Protein AF-A0AAW7SVN4-F1 (afdb_monomer_lite)

pLDDT: mean 86.22, std 13.11, range [48.97, 98.25]

Sequence (176 aa):
AFPKMVLIGDIVGDDADAVAHATSEVIRMANGKSGEGFVAVSAEARKRFWLDRSRTAAIAKHTNAFKIN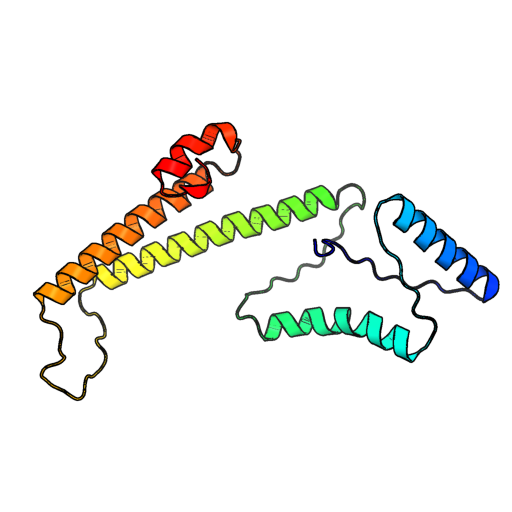EDVVIPLNRMGEYTDGIERINIELSLKNKLQLVDALEAFFRGGNLPLGKTDDANEIPSAELLEDRVQQALELLKRVRARWEFVRDRLDQPLREAQHYLVQLGYEALA

Radius of gyration: 26.2 Å; chains: 1; bounding box: 52×35×78 Å

Foldseek 3Di:
DDDPDDDDDDFDDPDPVVSVVVLVVVQVVQVVVVHHDDDQPDPVSNCVVCVVVVCVVVVVVVDPDDDDDDDDDDDPVCVVVVVVVVVVVVLLVVLVVLLVVLVVLLCQLVVLPDPDDDDPDPVPPDDPVVSVVVSVVVNVVSVLVNVLSVCCNVCVVPPCVVCLVVNVVSPPVVSD

Structure (mmCIF, N/CA/C/O backbone):
data_AF-A0AAW7SVN4-F1
#
_entry.id   AF-A0AAW7SVN4-F1
#
loop_
_atom_site.group_PDB
_atom_site.id
_atom_site.type_symbol
_atom_site.label_atom_id
_atom_site.label_alt_id
_atom_site.label_comp_id
_atom_site.label_asym_id
_atom_site.label_entity_id
_atom_site.label_seq_id
_atom_site.pdbx_PDB_ins_code
_atom_site.Cartn_x
_atom_site.Cartn_y
_atom_site.Cartn_z
_atom_site.occupancy
_atom_site.B_iso_or_equiv
_atom_site.auth_seq_id
_atom_site.auth_comp_id
_atom_site.auth_asym_id
_atom_site.auth_atom_id
_atom_site.pdbx_PDB_model_num
ATOM 1 N N . ALA A 1 1 ? 8.790 15.374 -6.544 1.00 56.78 1 ALA A N 1
ATOM 2 C CA . ALA A 1 1 ? 8.107 14.064 -6.507 1.00 56.78 1 ALA A CA 1
ATOM 3 C C . ALA A 1 1 ? 9.159 12.987 -6.725 1.00 56.78 1 ALA A C 1
ATOM 5 O O . ALA A 1 1 ? 10.025 13.201 -7.561 1.00 56.78 1 ALA A O 1
ATOM 6 N N . PHE A 1 2 ? 9.140 11.891 -5.966 1.00 57.31 2 PHE A N 1
ATOM 7 C CA . PHE A 1 2 ? 10.059 10.771 -6.201 1.00 57.31 2 PHE A CA 1
ATOM 8 C C . PHE A 1 2 ? 9.567 9.922 -7.389 1.00 57.31 2 PHE A C 1
ATOM 10 O O . PHE A 1 2 ? 8.348 9.815 -7.572 1.00 57.31 2 PHE A O 1
ATOM 17 N N . PRO A 1 3 ? 10.466 9.344 -8.208 1.00 67.50 3 PRO A N 1
ATOM 18 C CA . PRO A 1 3 ? 10.074 8.488 -9.325 1.00 67.50 3 PRO A CA 1
ATOM 19 C C . PRO A 1 3 ? 9.300 7.264 -8.817 1.00 67.50 3 PRO A C 1
ATOM 21 O O . PRO A 1 3 ? 9.725 6.595 -7.878 1.00 67.50 3 PRO A O 1
ATOM 24 N N . LYS A 1 4 ? 8.148 6.977 -9.438 1.00 74.50 4 LYS A N 1
ATOM 25 C CA . LYS A 1 4 ? 7.272 5.847 -9.065 1.00 74.50 4 LYS A CA 1
ATOM 26 C C . LYS A 1 4 ? 7.704 4.509 -9.677 1.00 74.50 4 LYS A C 1
ATOM 28 O O . LYS A 1 4 ? 7.196 3.468 -9.281 1.00 74.50 4 LYS A O 1
ATOM 33 N N . MET A 1 5 ? 8.599 4.539 -10.661 1.00 81.06 5 MET A N 1
ATOM 34 C CA . MET A 1 5 ? 9.056 3.371 -11.409 1.00 81.06 5 MET A CA 1
ATOM 35 C C . MET A 1 5 ? 10.519 3.564 -11.803 1.00 81.06 5 MET A C 1
ATOM 37 O O . MET A 1 5 ? 10.925 4.668 -12.160 1.00 81.06 5 MET A O 1
ATOM 41 N N . VAL A 1 6 ? 11.286 2.477 -11.762 1.00 85.75 6 VAL A N 1
ATOM 42 C CA . VAL A 1 6 ? 12.664 2.409 -12.254 1.00 85.75 6 VAL A CA 1
ATOM 43 C C . VAL A 1 6 ? 12.751 1.232 -13.218 1.00 85.75 6 VAL A C 1
ATOM 45 O O . VAL A 1 6 ? 12.322 0.128 -12.888 1.00 85.75 6 VAL A O 1
ATOM 48 N N . LEU A 1 7 ? 13.306 1.468 -14.405 1.00 87.25 7 LEU A N 1
ATOM 49 C CA . LEU A 1 7 ? 13.614 0.425 -15.377 1.00 87.25 7 LEU A CA 1
ATOM 50 C C . LEU A 1 7 ? 15.126 0.222 -15.398 1.00 87.25 7 LEU A C 1
ATOM 52 O O . LEU A 1 7 ? 15.881 1.165 -15.621 1.00 87.25 7 LEU A O 1
ATOM 56 N N . ILE A 1 8 ? 15.556 -1.013 -15.156 1.00 88.75 8 ILE A N 1
ATOM 57 C CA . ILE A 1 8 ? 16.960 -1.418 -15.235 1.00 88.75 8 ILE A CA 1
ATOM 58 C C . ILE A 1 8 ? 17.060 -2.427 -16.372 1.00 88.75 8 ILE A C 1
ATOM 60 O O . ILE A 1 8 ? 16.354 -3.436 -16.364 1.00 88.75 8 ILE A O 1
ATOM 64 N N . GLY A 1 9 ? 17.927 -2.147 -17.338 1.00 89.56 9 GLY A N 1
ATOM 65 C CA . GLY A 1 9 ? 18.170 -3.002 -18.492 1.00 89.56 9 GLY A CA 1
ATOM 66 C C . GLY A 1 9 ? 19.652 -3.054 -18.831 1.00 89.56 9 GLY A C 1
ATOM 67 O O . GLY A 1 9 ? 20.417 -2.177 -18.428 1.00 89.56 9 GLY A O 1
ATOM 68 N N . ASP A 1 10 ? 20.033 -4.094 -19.562 1.00 90.69 10 ASP A N 1
ATOM 69 C CA . ASP A 1 10 ? 21.367 -4.251 -20.132 1.00 90.69 10 ASP A CA 1
ATOM 70 C C . ASP A 1 10 ? 21.249 -4.286 -21.660 1.00 90.69 10 ASP A C 1
ATOM 72 O O . ASP A 1 10 ? 20.315 -4.891 -22.192 1.00 90.69 10 ASP A O 1
ATOM 76 N N . ILE A 1 11 ? 22.162 -3.609 -22.355 1.00 91.62 11 ILE A N 1
ATOM 77 C CA . ILE A 1 11 ? 22.214 -3.552 -23.820 1.00 91.62 11 ILE A CA 1
ATOM 78 C C . ILE A 1 11 ? 23.579 -4.091 -24.227 1.00 91.62 11 ILE A C 1
ATOM 80 O O . ILE A 1 11 ? 24.610 -3.512 -23.891 1.00 91.62 11 ILE A O 1
ATOM 84 N N . VAL A 1 12 ? 23.571 -5.209 -24.948 1.00 92.12 12 VAL A N 1
ATOM 85 C CA . VAL A 1 12 ? 24.773 -5.966 -25.305 1.00 92.12 12 VAL A CA 1
ATOM 86 C C . VAL A 1 12 ? 24.835 -6.122 -26.819 1.00 92.12 12 VAL A C 1
ATOM 88 O O . VAL A 1 12 ? 23.814 -6.357 -27.464 1.00 92.12 12 VAL A O 1
ATOM 91 N N . GLY A 1 13 ? 26.032 -5.994 -27.382 1.00 93.62 13 GLY A N 1
ATOM 92 C CA . GLY A 1 13 ? 26.298 -6.178 -28.803 1.00 93.62 13 GLY A CA 1
ATOM 93 C C . GLY A 1 13 ? 27.796 -6.244 -29.081 1.00 93.62 13 GLY A C 1
ATOM 94 O O . GLY A 1 13 ? 28.606 -5.900 -28.220 1.00 93.62 13 GLY A O 1
ATOM 95 N N . ASP A 1 14 ? 28.144 -6.685 -30.288 1.00 96.19 14 ASP A N 1
ATOM 96 C CA . ASP A 1 14 ? 29.536 -6.901 -30.706 1.00 96.19 14 ASP A CA 1
ATOM 97 C C . ASP A 1 14 ? 30.219 -5.619 -31.225 1.00 96.19 14 ASP A C 1
ATOM 99 O O . ASP A 1 14 ? 31.437 -5.582 -31.386 1.00 96.19 14 ASP A O 1
ATOM 103 N N . ASP A 1 15 ? 29.439 -4.559 -31.465 1.00 96.12 15 ASP A N 1
ATOM 104 C CA . ASP A 1 15 ? 29.903 -3.233 -31.876 1.00 96.12 15 ASP A CA 1
ATOM 105 C C . ASP A 1 15 ? 29.584 -2.200 -30.785 1.00 96.12 15 ASP A C 1
ATOM 107 O O . ASP A 1 15 ? 28.422 -1.939 -30.454 1.00 96.12 15 ASP A O 1
ATOM 111 N N . ALA A 1 16 ? 30.638 -1.605 -30.227 1.00 91.19 16 ALA A N 1
ATOM 112 C CA . ALA A 1 16 ? 30.538 -0.628 -29.153 1.00 91.19 16 ALA A CA 1
ATOM 113 C C . ALA A 1 16 ? 29.797 0.651 -29.578 1.00 91.19 16 ALA A C 1
ATOM 115 O O . ALA A 1 16 ? 29.031 1.198 -28.779 1.00 91.19 16 ALA A O 1
ATOM 116 N N . ASP A 1 17 ? 29.976 1.102 -30.822 1.00 94.38 17 ASP A N 1
ATOM 117 C CA . ASP A 1 17 ? 29.338 2.320 -31.324 1.00 94.38 17 ASP A CA 1
ATOM 118 C C . ASP A 1 17 ? 27.836 2.086 -31.533 1.00 94.38 17 ASP A C 1
ATOM 120 O O . ASP A 1 17 ? 27.007 2.910 -31.129 1.00 94.38 17 ASP A O 1
ATOM 124 N N . ALA A 1 18 ? 27.461 0.915 -32.059 1.00 95.81 18 ALA A N 1
ATOM 125 C CA . ALA A 1 18 ? 26.064 0.509 -32.187 1.00 95.81 18 ALA A CA 1
ATOM 126 C C . ALA A 1 18 ? 25.360 0.391 -30.820 1.00 95.81 18 ALA A C 1
ATOM 128 O O . ALA A 1 18 ? 24.230 0.865 -30.663 1.00 95.81 18 ALA A O 1
ATOM 129 N N . VAL A 1 19 ? 26.024 -0.183 -29.808 1.00 94.00 19 VAL A N 1
ATOM 130 C CA . VAL A 1 19 ? 25.489 -0.279 -28.435 1.00 94.00 19 VAL A CA 1
ATOM 131 C C . VAL A 1 19 ? 25.297 1.107 -27.815 1.00 94.00 19 VAL A C 1
ATOM 133 O O . VAL A 1 19 ? 24.251 1.381 -27.215 1.00 94.00 19 VAL A O 1
ATOM 136 N N . ALA A 1 20 ? 26.271 2.006 -27.977 1.00 91.75 20 ALA A N 1
ATOM 137 C CA . ALA A 1 20 ? 26.178 3.375 -27.475 1.00 91.75 20 ALA A CA 1
ATOM 138 C C . ALA A 1 20 ? 25.028 4.149 -28.144 1.00 91.75 20 ALA A C 1
ATOM 140 O O . ALA A 1 20 ? 24.269 4.855 -27.466 1.00 91.75 20 ALA A O 1
ATOM 141 N N . HIS A 1 21 ? 24.852 3.969 -29.455 1.00 94.94 21 HIS A N 1
ATOM 142 C CA . HIS A 1 21 ? 23.755 4.569 -30.206 1.00 94.94 21 HIS A CA 1
ATOM 143 C C . HIS A 1 21 ? 22.389 4.056 -29.729 1.00 94.94 21 HIS A C 1
ATOM 145 O O . HIS A 1 21 ? 21.520 4.854 -29.377 1.00 94.94 21 HIS A O 1
ATOM 151 N N . ALA A 1 22 ? 22.220 2.735 -29.619 1.00 95.12 22 ALA A N 1
ATOM 152 C CA . ALA A 1 22 ? 20.985 2.125 -29.127 1.00 95.12 22 ALA A CA 1
ATOM 153 C C . ALA A 1 22 ? 20.635 2.593 -27.705 1.00 95.12 22 ALA A C 1
ATOM 155 O O . ALA A 1 22 ? 19.487 2.936 -27.421 1.00 95.12 22 ALA A O 1
ATOM 156 N N . THR A 1 23 ? 21.632 2.678 -26.820 1.00 93.75 23 THR A N 1
ATOM 157 C CA . THR A 1 23 ? 21.448 3.172 -25.447 1.00 93.75 23 THR A CA 1
ATOM 158 C C . THR A 1 23 ? 20.962 4.623 -25.430 1.00 93.75 23 THR A C 1
ATOM 160 O O . THR A 1 23 ? 20.047 4.971 -24.681 1.00 93.75 23 THR A O 1
ATOM 163 N N . SER A 1 24 ? 21.541 5.467 -26.286 1.00 93.31 24 SER A N 1
ATOM 164 C CA . SER A 1 24 ? 21.156 6.876 -26.410 1.00 93.31 24 SER A CA 1
ATOM 165 C C . SER A 1 24 ? 19.721 7.028 -26.920 1.00 93.31 24 SER A C 1
ATOM 167 O O . SER A 1 24 ? 18.962 7.842 -26.392 1.00 93.31 24 SER A O 1
ATOM 169 N N . GLU A 1 25 ? 19.313 6.198 -27.883 1.00 95.06 25 GLU A N 1
ATOM 170 C CA . GLU A 1 25 ? 17.943 6.182 -28.400 1.00 95.06 25 GLU A CA 1
ATOM 171 C C . GLU A 1 25 ? 16.920 5.765 -27.339 1.00 95.06 25 GLU A C 1
ATOM 173 O O . GLU A 1 25 ? 15.871 6.401 -27.216 1.00 95.06 25 GLU A O 1
ATOM 178 N N . VAL A 1 26 ? 17.228 4.763 -26.510 1.00 93.56 26 VAL A N 1
ATOM 179 C CA . VAL A 1 26 ? 16.357 4.367 -25.390 1.00 93.56 26 VAL A CA 1
ATOM 180 C C . VAL A 1 26 ? 16.160 5.525 -24.410 1.00 93.56 26 VAL A C 1
ATOM 182 O O . VAL A 1 26 ? 15.028 5.813 -24.014 1.00 93.56 26 VAL A O 1
ATOM 185 N N . ILE A 1 27 ? 17.233 6.239 -24.054 1.00 92.75 27 ILE A N 1
ATOM 186 C CA . ILE A 1 27 ? 17.145 7.414 -23.174 1.00 92.75 27 ILE A CA 1
ATOM 187 C C . ILE A 1 27 ? 16.321 8.522 -23.827 1.00 92.75 27 ILE A C 1
ATOM 189 O O . ILE A 1 27 ? 15.460 9.114 -23.177 1.00 92.75 27 ILE A O 1
ATOM 193 N N . ARG A 1 28 ? 16.518 8.776 -25.124 1.00 94.62 28 ARG A N 1
ATOM 194 C CA . ARG A 1 28 ? 15.725 9.755 -25.876 1.00 94.62 28 ARG A CA 1
ATOM 195 C C . ARG A 1 28 ? 14.231 9.417 -25.836 1.00 94.62 28 ARG A C 1
ATOM 197 O O . ARG A 1 28 ? 13.411 10.309 -25.612 1.00 94.62 28 ARG A O 1
ATOM 204 N N . MET A 1 29 ? 13.870 8.143 -26.006 1.00 93.50 29 MET A N 1
ATOM 205 C CA . MET A 1 29 ? 12.483 7.674 -25.894 1.00 93.50 29 MET A CA 1
ATOM 206 C C . MET A 1 29 ? 11.921 7.850 -24.477 1.00 93.50 29 MET A C 1
ATOM 208 O O . MET A 1 29 ? 10.768 8.259 -24.332 1.00 93.50 29 MET A O 1
ATOM 212 N N . ALA A 1 30 ? 12.719 7.573 -23.441 1.00 91.31 30 ALA A N 1
ATOM 213 C CA . ALA A 1 30 ? 12.320 7.753 -22.045 1.00 91.31 30 ALA A CA 1
ATOM 214 C C . ALA A 1 30 ? 12.086 9.233 -21.699 1.00 91.31 30 ALA A C 1
ATOM 216 O O . ALA A 1 30 ? 11.045 9.579 -21.136 1.00 91.31 30 ALA A O 1
ATOM 217 N N . ASN A 1 31 ? 12.994 10.117 -22.120 1.00 90.06 31 ASN A N 1
ATOM 218 C CA . ASN A 1 31 ? 12.882 11.564 -21.923 1.00 90.06 31 ASN A CA 1
ATOM 219 C C . ASN A 1 31 ? 11.621 12.133 -22.594 1.00 90.06 31 ASN A C 1
ATOM 221 O O . ASN A 1 31 ? 10.949 12.999 -22.034 1.00 90.06 31 ASN A O 1
ATOM 225 N N . GLY A 1 32 ? 11.235 11.591 -23.756 1.00 91.38 32 GLY A N 1
ATOM 226 C CA . GLY A 1 32 ? 9.982 11.939 -24.435 1.00 91.38 32 GLY A CA 1
ATOM 227 C C . GLY A 1 32 ? 8.706 11.583 -23.657 1.00 91.38 32 GLY A C 1
ATOM 228 O O . GLY A 1 32 ? 7.628 12.049 -24.016 1.00 91.38 32 GLY A O 1
ATOM 229 N N . LYS A 1 33 ? 8.810 10.781 -22.591 1.00 88.31 33 LYS A N 1
ATOM 230 C CA . LYS A 1 33 ? 7.703 10.371 -21.711 1.00 88.31 33 LYS A CA 1
ATOM 231 C C . LYS A 1 33 ? 7.879 10.863 -20.269 1.00 88.31 33 LYS A C 1
ATOM 233 O O . LYS A 1 33 ? 7.397 10.216 -19.342 1.00 88.31 33 LYS A O 1
ATOM 238 N N . SER A 1 34 ? 8.582 11.984 -20.076 1.00 86.00 34 SER A N 1
ATOM 239 C CA . SER A 1 34 ? 8.884 12.557 -18.751 1.00 86.00 34 SER A CA 1
ATOM 240 C C . SER A 1 34 ? 9.704 11.634 -17.836 1.00 86.00 34 SER A C 1
ATOM 242 O O . SER A 1 34 ? 9.659 11.776 -16.616 1.00 86.00 34 SER A O 1
ATOM 244 N N . GLY A 1 35 ? 10.432 10.676 -18.414 1.00 86.44 35 GLY A N 1
ATOM 245 C CA . GLY A 1 35 ? 11.424 9.876 -17.706 1.00 86.44 35 GLY A CA 1
ATOM 246 C C . GLY A 1 35 ? 12.795 10.548 -17.700 1.00 86.44 35 GLY A C 1
ATOM 247 O O . GLY A 1 35 ? 13.060 11.446 -18.493 1.00 86.44 35 GLY A O 1
ATOM 248 N N . GLU A 1 36 ? 13.673 10.069 -16.825 1.00 89.12 36 GLU A N 1
ATOM 249 C CA . GLU A 1 36 ? 15.101 10.395 -16.824 1.00 89.12 36 GLU A CA 1
ATOM 250 C C . GLU A 1 36 ? 15.895 9.108 -17.077 1.00 89.12 36 GLU A C 1
ATOM 252 O O . GLU A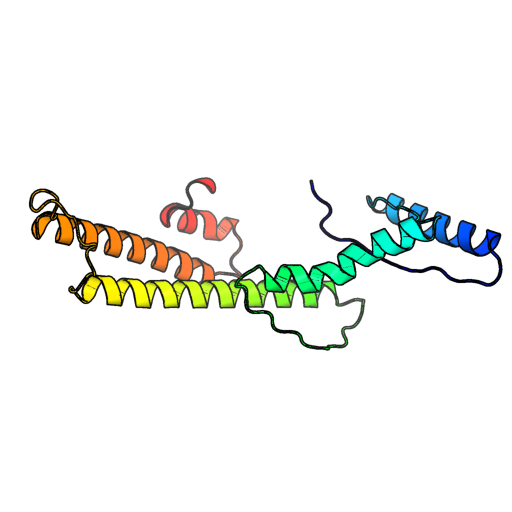 1 36 ? 15.524 8.037 -16.586 1.00 89.12 36 GLU A O 1
ATOM 257 N N . GLY A 1 37 ? 16.972 9.196 -17.859 1.00 89.12 37 GLY A N 1
ATOM 258 C CA . GLY A 1 37 ? 17.806 8.052 -18.227 1.00 89.12 37 GLY A CA 1
ATOM 259 C C . GLY A 1 37 ? 19.270 8.243 -17.838 1.00 89.12 37 GLY A C 1
ATOM 260 O O . GLY A 1 37 ? 19.832 9.321 -18.021 1.00 89.12 37 GLY A O 1
ATOM 261 N N . PHE A 1 38 ? 19.902 7.176 -17.344 1.00 89.94 38 PHE A N 1
ATOM 262 C CA . PHE A 1 38 ? 21.305 7.167 -16.924 1.00 89.94 38 PHE A CA 1
ATOM 263 C C . PHE A 1 38 ? 22.038 5.970 -17.531 1.00 89.94 38 PHE A C 1
ATOM 265 O O . PHE A 1 38 ? 21.499 4.864 -17.561 1.00 89.94 38 PHE A O 1
ATOM 272 N N . VAL A 1 39 ? 23.285 6.172 -17.969 1.00 90.81 39 VAL A N 1
ATOM 273 C CA . VAL A 1 39 ? 24.132 5.106 -18.529 1.00 90.81 39 VAL A CA 1
ATOM 274 C C . VAL A 1 39 ? 25.263 4.762 -17.569 1.00 90.81 39 VAL A C 1
ATOM 276 O O . VAL A 1 39 ? 26.066 5.615 -17.189 1.00 90.81 39 VAL A O 1
ATOM 279 N N . ALA A 1 40 ? 25.381 3.481 -17.229 1.00 89.12 40 ALA A N 1
ATOM 280 C CA . ALA A 1 40 ? 26.495 2.953 -16.453 1.00 89.12 40 ALA A CA 1
ATOM 281 C C . ALA A 1 40 ? 27.684 2.578 -17.360 1.00 89.12 40 ALA A C 1
ATOM 283 O O . ALA A 1 40 ? 27.886 1.416 -17.718 1.00 89.12 40 ALA A O 1
ATOM 284 N N . VAL A 1 41 ? 28.502 3.568 -17.723 1.00 83.25 41 VAL A N 1
ATOM 285 C CA . VAL A 1 41 ? 29.626 3.381 -18.665 1.00 83.25 41 VAL A CA 1
ATOM 286 C C . VAL A 1 41 ? 30.7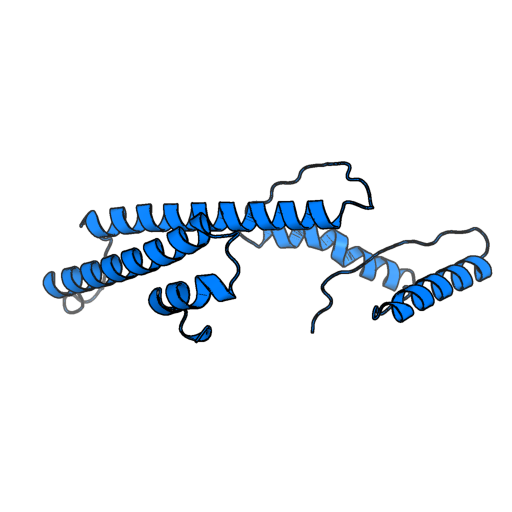89 2.553 -18.095 1.00 83.25 41 VAL A C 1
ATOM 288 O O . VAL A 1 41 ? 31.459 1.829 -18.831 1.00 83.25 41 VAL A O 1
ATOM 291 N N . SER A 1 42 ? 31.016 2.585 -16.777 1.00 87.31 42 SER A N 1
ATOM 292 C CA . SER A 1 42 ? 32.102 1.839 -16.125 1.00 87.31 42 SER A CA 1
ATOM 293 C C . SER A 1 42 ? 31.620 0.533 -15.491 1.00 87.31 42 SER A C 1
ATOM 295 O O . SER A 1 42 ? 30.470 0.416 -15.066 1.00 87.31 42 SER A O 1
ATOM 297 N N . ALA A 1 43 ? 32.519 -0.450 -15.367 1.00 87.25 43 ALA A N 1
ATOM 298 C CA . ALA A 1 43 ? 32.225 -1.715 -14.686 1.00 87.25 43 ALA A CA 1
ATOM 299 C C . ALA A 1 43 ? 31.748 -1.496 -13.237 1.00 87.25 43 ALA A C 1
ATOM 301 O O . ALA A 1 43 ? 30.809 -2.144 -12.778 1.00 87.25 43 ALA A O 1
ATOM 302 N N . GLU A 1 44 ? 32.344 -0.522 -12.548 1.00 88.50 44 GLU A N 1
ATOM 303 C CA . GLU A 1 44 ? 31.966 -0.151 -11.185 1.00 88.50 44 GLU A CA 1
ATOM 304 C C . GLU A 1 44 ? 30.573 0.498 -11.120 1.00 88.50 44 GLU A C 1
ATOM 306 O O . GLU A 1 44 ? 29.800 0.220 -10.204 1.00 88.50 44 GLU A O 1
ATOM 311 N N . ALA A 1 45 ? 30.218 1.343 -12.097 1.00 87.31 45 ALA A N 1
ATOM 312 C CA . ALA A 1 45 ? 28.876 1.918 -12.191 1.00 87.31 45 ALA A CA 1
ATOM 313 C C . ALA A 1 45 ? 27.824 0.838 -12.479 1.00 87.31 45 ALA A C 1
ATOM 315 O O . ALA A 1 45 ? 26.779 0.827 -11.831 1.00 87.31 45 ALA A O 1
ATOM 316 N N . ARG A 1 46 ? 28.126 -0.116 -13.375 1.00 87.75 46 ARG A N 1
ATOM 317 C CA . ARG A 1 46 ? 27.237 -1.255 -13.664 1.00 87.75 46 ARG A CA 1
ATOM 318 C C . ARG A 1 46 ? 26.971 -2.061 -12.400 1.00 87.75 46 ARG A C 1
ATOM 320 O O . ARG A 1 46 ? 25.818 -2.303 -12.055 1.00 87.75 46 ARG A O 1
ATOM 327 N N . LYS A 1 47 ? 28.026 -2.405 -11.654 1.00 85.94 47 LYS A N 1
ATOM 328 C CA . LYS A 1 47 ? 27.897 -3.123 -10.382 1.00 85.94 47 LYS A CA 1
ATOM 329 C C . LYS A 1 47 ? 27.029 -2.362 -9.381 1.00 85.94 47 LYS A C 1
ATOM 331 O O . LYS A 1 47 ? 26.198 -2.985 -8.728 1.00 85.94 47 LYS A O 1
ATOM 336 N N . ARG A 1 48 ? 27.189 -1.036 -9.280 1.00 84.94 48 ARG A N 1
ATOM 337 C CA . ARG A 1 48 ? 26.369 -0.183 -8.406 1.00 84.94 48 ARG A CA 1
ATOM 338 C C . ARG A 1 48 ? 24.895 -0.156 -8.809 1.00 84.94 48 ARG A C 1
ATOM 340 O O . ARG A 1 48 ? 24.054 -0.320 -7.937 1.00 84.94 48 ARG A O 1
ATOM 347 N N . PHE A 1 49 ? 24.580 -0.030 -10.098 1.00 85.31 49 PHE A N 1
ATOM 348 C CA . PHE A 1 49 ? 23.191 -0.000 -10.582 1.00 85.31 49 PHE A CA 1
ATOM 349 C C . PHE A 1 49 ? 22.457 -1.315 -10.278 1.00 85.31 49 PHE A C 1
ATOM 351 O O . PHE A 1 49 ? 21.300 -1.315 -9.867 1.00 85.31 49 PHE A O 1
ATOM 358 N N . TRP A 1 50 ? 23.149 -2.450 -10.404 1.00 83.94 50 TRP A N 1
ATOM 359 C CA . TRP A 1 50 ? 22.587 -3.764 -10.077 1.00 83.94 50 TRP A CA 1
ATOM 360 C C . TRP A 1 50 ? 22.533 -4.068 -8.572 1.00 83.94 50 TRP A C 1
ATOM 362 O O . TRP A 1 50 ? 21.819 -4.981 -8.146 1.00 83.94 50 TRP A O 1
ATOM 372 N N . LEU A 1 51 ? 23.262 -3.307 -7.754 1.00 81.19 51 LEU A N 1
ATOM 373 C CA . LEU A 1 51 ? 23.353 -3.504 -6.308 1.00 81.19 51 LEU A CA 1
ATOM 374 C C . LEU A 1 51 ? 22.023 -3.205 -5.600 1.00 81.19 51 LEU A C 1
ATOM 376 O O . LEU A 1 51 ? 21.674 -3.874 -4.629 1.00 81.19 51 LEU A O 1
ATOM 380 N N . ASP A 1 52 ? 21.240 -2.262 -6.119 1.00 69.38 52 ASP A N 1
ATOM 381 C CA . ASP A 1 52 ? 19.926 -1.936 -5.559 1.00 69.38 52 ASP A CA 1
ATOM 382 C C . ASP A 1 52 ? 18.908 -3.056 -5.812 1.00 69.38 52 ASP A C 1
ATOM 384 O O . ASP A 1 52 ? 18.143 -3.424 -4.914 1.00 69.38 52 ASP A O 1
ATOM 388 N N . ARG A 1 53 ? 18.964 -3.714 -6.980 1.00 69.88 53 ARG A N 1
ATOM 389 C CA . ARG A 1 53 ? 18.149 -4.910 -7.253 1.00 69.88 53 ARG A CA 1
ATOM 390 C C . ARG A 1 53 ? 18.487 -6.047 -6.289 1.00 69.88 53 ARG A C 1
ATOM 392 O O . ARG A 1 53 ? 17.578 -6.692 -5.769 1.00 69.88 53 ARG A O 1
ATOM 399 N N . SER A 1 54 ? 19.772 -6.284 -6.015 1.00 65.94 54 SER A N 1
ATOM 400 C CA . SER A 1 54 ? 20.184 -7.349 -5.089 1.00 65.94 54 SER A CA 1
ATOM 401 C C . SER A 1 54 ? 19.830 -7.029 -3.631 1.00 65.94 54 SER A C 1
ATOM 403 O O . SER A 1 54 ? 19.455 -7.927 -2.877 1.00 65.94 54 SER A O 1
ATOM 405 N N . ARG A 1 55 ? 19.851 -5.748 -3.237 1.00 65.25 55 ARG A N 1
ATOM 406 C CA . ARG A 1 55 ? 19.459 -5.290 -1.892 1.00 65.25 55 ARG A CA 1
ATOM 407 C C . ARG A 1 55 ? 17.956 -5.161 -1.674 1.00 65.25 55 ARG A C 1
ATOM 409 O O . ARG A 1 55 ? 17.531 -5.236 -0.525 1.00 65.25 55 ARG A O 1
ATOM 416 N N . THR A 1 56 ? 17.139 -5.047 -2.721 1.00 56.97 56 THR A N 1
ATOM 417 C CA . THR A 1 56 ? 15.668 -5.017 -2.583 1.00 56.97 56 THR A CA 1
ATOM 418 C C . THR A 1 56 ? 15.155 -6.281 -1.877 1.00 56.97 56 THR A C 1
ATOM 420 O O . THR A 1 56 ? 14.262 -6.216 -1.034 1.00 56.97 56 THR A O 1
ATOM 423 N N . ALA A 1 57 ? 15.786 -7.432 -2.129 1.00 54.34 57 ALA A N 1
ATOM 424 C CA . ALA A 1 57 ? 15.509 -8.673 -1.404 1.00 54.34 57 ALA A CA 1
ATOM 425 C C . ALA A 1 57 ? 15.936 -8.623 0.080 1.00 54.34 57 ALA A C 1
ATOM 427 O O . ALA A 1 57 ? 15.303 -9.256 0.921 1.00 54.34 57 ALA A O 1
ATOM 428 N N . ALA A 1 58 ? 16.977 -7.855 0.415 1.00 51.50 58 ALA A N 1
ATOM 429 C CA . ALA A 1 58 ? 17.508 -7.723 1.771 1.00 51.50 58 ALA A CA 1
ATOM 430 C C . ALA A 1 58 ? 16.734 -6.712 2.639 1.00 51.50 58 ALA A C 1
ATOM 432 O O . ALA A 1 58 ? 16.642 -6.906 3.849 1.00 51.50 58 ALA A O 1
ATOM 433 N N . ILE A 1 59 ? 16.125 -5.672 2.053 1.00 48.97 59 ILE A N 1
ATOM 434 C CA . ILE A 1 59 ? 15.279 -4.702 2.783 1.00 48.97 59 ILE A CA 1
ATOM 435 C C . ILE A 1 59 ? 14.040 -5.393 3.381 1.00 48.97 59 ILE A C 1
ATOM 437 O O . ILE A 1 59 ? 13.622 -5.082 4.498 1.00 48.97 59 ILE A O 1
ATOM 441 N N . ALA A 1 60 ? 13.518 -6.419 2.703 1.00 51.22 60 ALA A N 1
ATOM 442 C CA . ALA A 1 60 ? 12.453 -7.271 3.232 1.00 51.22 60 ALA A CA 1
ATOM 443 C C . ALA A 1 60 ? 12.867 -8.061 4.492 1.00 51.22 60 ALA A C 1
ATOM 445 O O . ALA A 1 60 ? 12.007 -8.470 5.257 1.00 51.22 60 ALA A O 1
ATOM 446 N N . LYS A 1 61 ? 14.170 -8.255 4.753 1.00 50.12 61 LYS A N 1
ATOM 447 C CA . LYS A 1 61 ? 14.660 -8.947 5.959 1.00 50.12 61 LYS A CA 1
ATOM 448 C C . LYS A 1 61 ? 14.621 -8.063 7.213 1.00 50.12 61 LYS A C 1
ATOM 450 O O . LYS A 1 61 ? 14.609 -8.581 8.323 1.00 50.12 61 LYS A O 1
ATOM 455 N N . HIS A 1 62 ? 14.629 -6.740 7.037 1.00 54.44 62 HIS A N 1
ATOM 456 C CA . HIS A 1 62 ? 14.650 -5.757 8.129 1.00 54.44 62 HIS A CA 1
ATOM 457 C C . HIS A 1 62 ? 13.306 -5.061 8.356 1.00 54.44 62 HIS A C 1
ATOM 459 O O . HIS A 1 62 ? 13.165 -4.271 9.285 1.00 54.44 62 HIS A O 1
ATOM 465 N N . THR A 1 63 ? 12.313 -5.367 7.529 1.00 52.03 63 THR A N 1
ATOM 466 C CA . THR A 1 63 ? 10.923 -5.018 7.787 1.00 52.03 63 THR A CA 1
ATOM 467 C C . THR A 1 63 ? 10.257 -6.284 8.313 1.00 52.03 63 THR A C 1
ATOM 469 O O . THR A 1 63 ? 10.366 -7.334 7.694 1.00 52.03 63 THR A O 1
ATOM 472 N N . ASN A 1 64 ? 9.558 -6.229 9.450 1.00 55.66 64 ASN A N 1
ATOM 473 C CA . ASN A 1 64 ? 8.726 -7.341 9.950 1.00 55.66 64 ASN A CA 1
ATOM 474 C C . ASN A 1 64 ? 7.518 -7.640 9.020 1.00 55.66 64 ASN A C 1
ATOM 476 O O . ASN A 1 64 ? 6.486 -8.140 9.459 1.00 55.66 64 ASN A O 1
ATOM 480 N N . ALA A 1 65 ? 7.608 -7.279 7.739 1.00 61.94 65 ALA A N 1
ATOM 481 C CA . ALA A 1 65 ? 6.575 -7.457 6.743 1.00 61.94 65 ALA A CA 1
ATOM 482 C C . ALA A 1 65 ? 6.677 -8.868 6.157 1.00 61.94 65 ALA A C 1
ATOM 484 O O . ALA A 1 65 ? 7.695 -9.261 5.588 1.00 61.94 65 ALA A O 1
ATOM 485 N N . PHE A 1 66 ? 5.598 -9.634 6.292 1.00 69.81 66 PHE A N 1
ATOM 486 C CA . PHE A 1 66 ? 5.454 -10.928 5.640 1.00 69.81 66 PHE A CA 1
ATOM 487 C C . PHE A 1 66 ? 5.447 -10.739 4.116 1.00 69.81 66 PHE A C 1
ATOM 489 O O . PHE A 1 66 ? 4.642 -9.970 3.590 1.00 69.81 66 PHE A O 1
ATOM 496 N N . LYS A 1 67 ? 6.352 -11.425 3.408 1.00 74.19 67 LYS A N 1
ATOM 497 C CA . LYS A 1 67 ? 6.487 -11.347 1.949 1.00 74.19 67 LYS A CA 1
ATOM 498 C C . LYS A 1 67 ? 6.107 -12.680 1.316 1.00 74.19 67 LYS A C 1
ATOM 500 O O . LYS A 1 67 ? 6.766 -13.687 1.564 1.00 74.19 67 LYS A O 1
ATOM 505 N N . ILE A 1 68 ? 5.099 -12.653 0.450 1.00 78.75 68 ILE A N 1
ATOM 506 C CA . ILE A 1 68 ? 4.757 -13.764 -0.442 1.00 78.75 68 ILE A CA 1
ATOM 507 C C . ILE A 1 68 ? 5.486 -13.521 -1.769 1.00 78.75 68 ILE A C 1
ATOM 509 O O . ILE A 1 68 ? 5.444 -12.411 -2.299 1.00 78.75 68 ILE A O 1
ATOM 513 N N . ASN A 1 69 ? 6.190 -14.529 -2.286 1.00 79.81 69 ASN A N 1
ATOM 514 C CA . ASN A 1 69 ? 6.811 -14.473 -3.609 1.00 79.81 69 ASN A CA 1
ATOM 515 C C . ASN A 1 69 ? 6.152 -15.543 -4.481 1.00 79.81 69 ASN A C 1
ATOM 517 O O . ASN A 1 69 ? 6.326 -16.725 -4.202 1.00 79.81 69 ASN A O 1
ATOM 521 N N . GLU A 1 70 ? 5.437 -15.119 -5.519 1.00 83.38 70 GLU A N 1
ATOM 522 C CA . GLU A 1 70 ? 4.856 -15.999 -6.536 1.00 83.38 70 GLU A CA 1
ATOM 523 C C . GLU A 1 70 ? 5.524 -15.710 -7.882 1.00 83.38 70 GLU A C 1
ATOM 525 O O . GLU A 1 70 ? 5.719 -14.544 -8.239 1.00 83.38 70 GLU A O 1
ATOM 530 N N . ASP A 1 71 ? 5.886 -16.762 -8.616 1.00 87.31 71 ASP A N 1
ATOM 531 C CA . ASP A 1 71 ? 6.449 -16.649 -9.962 1.00 87.31 71 ASP A CA 1
ATOM 532 C C . ASP A 1 71 ? 5.326 -16.811 -10.992 1.00 87.31 71 ASP A C 1
ATOM 534 O O . ASP A 1 71 ? 4.737 -17.885 -11.133 1.00 87.31 71 ASP A O 1
ATOM 538 N N . VAL A 1 72 ? 4.972 -15.715 -11.666 1.00 89.75 72 VAL A N 1
ATOM 539 C CA . VAL A 1 72 ? 3.816 -15.642 -12.568 1.00 89.75 72 VAL A CA 1
ATOM 540 C C . VAL A 1 72 ? 4.198 -15.011 -13.902 1.00 89.75 72 VAL A C 1
ATOM 542 O O . VAL A 1 72 ? 5.036 -14.113 -13.976 1.00 89.75 72 VAL A O 1
ATOM 545 N N . VAL A 1 73 ? 3.528 -15.441 -14.971 1.00 93.19 73 VAL A N 1
ATOM 546 C CA . VAL A 1 73 ? 3.689 -14.873 -16.316 1.00 93.19 73 VAL A CA 1
ATOM 547 C C . VAL A 1 73 ? 2.482 -13.997 -16.640 1.00 93.19 73 VAL A C 1
ATOM 549 O O . VAL A 1 73 ? 1.357 -14.489 -16.696 1.00 93.19 73 VAL A O 1
ATOM 552 N N . ILE A 1 74 ? 2.714 -12.702 -16.879 1.00 92.00 74 ILE A N 1
ATOM 553 C CA . ILE A 1 74 ? 1.665 -11.706 -17.142 1.00 92.00 74 ILE A CA 1
ATOM 554 C C . ILE A 1 74 ? 1.877 -11.072 -18.526 1.00 92.00 74 ILE A C 1
ATOM 556 O O . ILE A 1 74 ? 2.992 -10.645 -18.834 1.00 92.00 74 ILE A O 1
ATOM 560 N N . PRO A 1 75 ? 0.833 -10.958 -19.370 1.00 95.38 75 PRO A N 1
ATOM 561 C CA . PRO A 1 75 ? 0.922 -10.217 -20.626 1.00 95.38 75 PRO A CA 1
ATOM 562 C C . PRO A 1 75 ? 1.340 -8.756 -20.401 1.00 95.38 75 PRO A C 1
ATOM 564 O O . PRO A 1 75 ? 0.749 -8.064 -19.571 1.00 95.38 75 PRO A O 1
ATOM 567 N N . LEU A 1 76 ? 2.317 -8.255 -21.170 1.00 90.88 76 LEU A N 1
ATOM 568 C CA . LEU A 1 76 ? 2.874 -6.904 -20.983 1.00 90.88 76 LEU A CA 1
ATOM 569 C C . LEU A 1 76 ? 1.808 -5.800 -21.041 1.00 90.88 76 LEU A C 1
ATOM 571 O O . LEU A 1 76 ? 1.840 -4.859 -20.251 1.00 90.88 76 LEU A O 1
ATOM 575 N N . ASN A 1 77 ? 0.828 -5.941 -21.936 1.00 93.88 77 ASN A N 1
ATOM 576 C CA . ASN A 1 77 ? -0.280 -4.998 -22.085 1.00 93.88 77 ASN A CA 1
ATOM 577 C C . ASN A 1 77 ? -1.258 -4.997 -20.896 1.00 93.88 77 ASN A C 1
ATOM 579 O O . ASN A 1 77 ? -2.103 -4.112 -20.827 1.00 93.88 77 ASN A O 1
ATOM 583 N N . ARG A 1 78 ? -1.144 -5.959 -19.971 1.00 94.00 78 ARG A N 1
ATOM 584 C CA . ARG A 1 78 ? -1.981 -6.095 -18.768 1.00 94.00 78 ARG A CA 1
ATOM 585 C C . ARG A 1 78 ? -1.202 -5.914 -17.461 1.00 94.00 78 ARG A C 1
ATOM 587 O O . ARG A 1 78 ? -1.761 -6.128 -16.390 1.00 94.00 78 ARG A O 1
ATOM 594 N N . MET A 1 79 ? 0.069 -5.497 -17.510 1.00 90.00 79 MET A N 1
ATOM 595 C CA . MET A 1 79 ? 0.863 -5.273 -16.288 1.00 90.00 79 MET A CA 1
ATOM 596 C C . MET A 1 79 ? 0.243 -4.231 -15.348 1.00 90.00 79 MET A C 1
ATOM 598 O O . MET A 1 79 ? 0.364 -4.371 -14.132 1.00 90.00 79 MET A O 1
ATOM 602 N N . GLY A 1 80 ? -0.424 -3.207 -15.897 1.00 90.31 80 GLY A N 1
ATOM 603 C CA . GLY A 1 80 ? -1.144 -2.204 -15.106 1.00 90.31 80 GLY A CA 1
ATOM 604 C C . GLY A 1 80 ? -2.267 -2.834 -14.283 1.00 90.31 80 GLY A C 1
ATOM 605 O O . GLY A 1 80 ? -2.232 -2.764 -13.062 1.00 90.31 80 GLY A O 1
ATOM 606 N N . GLU A 1 81 ? -3.176 -3.558 -14.946 1.00 94.38 81 GLU A N 1
ATOM 607 C CA . GLU A 1 81 ? -4.276 -4.286 -14.291 1.00 94.38 81 GLU A CA 1
ATOM 608 C C . GLU A 1 81 ? -3.773 -5.255 -13.215 1.00 94.38 81 GLU A C 1
ATOM 610 O O . GLU A 1 81 ? -4.358 -5.353 -12.139 1.00 94.38 81 GLU A O 1
ATOM 615 N N . TYR A 1 82 ? -2.676 -5.966 -13.492 1.00 93.25 82 TYR A N 1
ATOM 616 C CA . TYR A 1 82 ? -2.063 -6.860 -12.515 1.00 93.25 82 TYR A CA 1
ATOM 617 C C . TYR A 1 82 ? -1.551 -6.095 -11.288 1.00 93.25 82 TYR A C 1
ATOM 619 O O . TYR A 1 82 ? -1.830 -6.490 -10.160 1.00 93.25 82 TYR A O 1
ATOM 627 N N . THR A 1 83 ? -0.839 -4.985 -11.499 1.00 91.31 83 THR A N 1
ATOM 628 C CA . THR A 1 83 ? -0.302 -4.151 -10.412 1.00 91.31 83 THR A CA 1
ATOM 629 C C . THR A 1 83 ? -1.427 -3.581 -9.550 1.00 91.31 83 THR A C 1
ATOM 631 O O . THR A 1 83 ? -1.365 -3.682 -8.326 1.00 91.31 83 THR A O 1
ATOM 634 N N . ASP A 1 84 ? -2.483 -3.064 -10.180 1.00 92.94 84 ASP A N 1
ATOM 635 C CA . ASP A 1 84 ? -3.663 -2.536 -9.491 1.00 92.94 84 ASP A CA 1
ATOM 636 C C . ASP A 1 84 ? -4.389 -3.635 -8.699 1.00 92.94 84 ASP A C 1
ATOM 638 O O . ASP A 1 84 ? -4.822 -3.413 -7.566 1.00 92.94 84 ASP A O 1
ATOM 642 N N . GLY A 1 85 ? -4.471 -4.850 -9.253 1.00 94.62 85 GLY A N 1
ATOM 643 C CA . GLY A 1 85 ? -5.029 -6.015 -8.568 1.00 94.62 85 GLY A CA 1
ATOM 644 C C . GLY A 1 85 ? -4.231 -6.419 -7.326 1.00 94.62 85 GLY A C 1
ATOM 645 O O . GLY A 1 85 ? -4.819 -6.672 -6.274 1.00 94.62 85 GLY A O 1
ATOM 646 N N . ILE A 1 86 ? -2.897 -6.433 -7.410 1.00 92.88 86 ILE A N 1
ATOM 647 C CA . ILE A 1 86 ? -2.031 -6.712 -6.255 1.00 92.88 86 ILE A CA 1
ATOM 648 C C . ILE A 1 86 ? -2.175 -5.625 -5.185 1.00 92.88 86 ILE A C 1
ATOM 650 O O . ILE A 1 86 ? -2.296 -5.944 -4.001 1.00 92.88 86 IL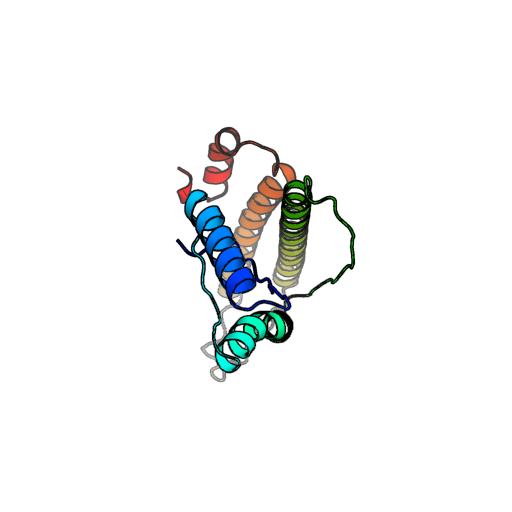E A O 1
ATOM 654 N N . GLU A 1 87 ? -2.213 -4.353 -5.581 1.00 92.62 87 GLU A N 1
ATOM 655 C CA . GLU A 1 87 ? -2.398 -3.249 -4.637 1.00 92.62 87 GLU A CA 1
ATOM 656 C C . GLU A 1 87 ? -3.755 -3.332 -3.931 1.00 92.62 87 GLU A C 1
ATOM 658 O O . GLU A 1 87 ? -3.838 -3.197 -2.708 1.00 92.62 87 GLU A O 1
ATOM 663 N N . ARG A 1 88 ? -4.819 -3.659 -4.671 1.00 94.94 88 ARG A N 1
ATOM 664 C CA . ARG A 1 88 ? -6.141 -3.908 -4.093 1.00 94.94 88 ARG A CA 1
ATOM 665 C C . ARG A 1 88 ? -6.107 -5.022 -3.050 1.00 94.94 88 ARG A C 1
ATOM 667 O O . ARG A 1 88 ? -6.591 -4.817 -1.938 1.00 94.94 88 ARG A O 1
ATOM 674 N N . ILE A 1 89 ? -5.510 -6.168 -3.379 1.00 94.31 89 ILE A N 1
ATOM 675 C CA . ILE A 1 89 ? -5.378 -7.293 -2.441 1.00 94.31 89 ILE A CA 1
ATOM 676 C C . ILE A 1 89 ? -4.650 -6.842 -1.167 1.00 94.31 89 ILE A C 1
ATOM 678 O O . ILE A 1 89 ? -5.091 -7.157 -0.060 1.00 94.31 89 ILE A O 1
ATOM 682 N N . ASN A 1 90 ? -3.577 -6.056 -1.295 1.00 92.69 90 ASN A N 1
ATOM 683 C CA . ASN A 1 90 ? -2.850 -5.525 -0.142 1.00 92.69 90 ASN A CA 1
ATOM 684 C C . ASN A 1 90 ? -3.727 -4.617 0.730 1.00 92.69 90 ASN A C 1
ATOM 686 O O . ASN A 1 90 ? -3.693 -4.734 1.957 1.00 92.69 90 ASN A O 1
ATOM 690 N N . ILE A 1 91 ? -4.529 -3.737 0.126 1.00 94.88 91 ILE A N 1
ATOM 691 C CA . ILE A 1 91 ? -5.449 -2.849 0.848 1.00 94.88 91 ILE A CA 1
ATOM 692 C C . ILE A 1 91 ? -6.512 -3.664 1.595 1.00 94.88 91 ILE A C 1
ATOM 694 O O . ILE A 1 91 ? -6.721 -3.447 2.792 1.00 94.88 91 ILE A O 1
ATOM 698 N N . GLU A 1 92 ? -7.143 -4.630 0.926 1.00 95.69 92 GLU A N 1
ATOM 699 C CA . GLU A 1 92 ? -8.183 -5.485 1.510 1.00 95.69 92 GLU A CA 1
ATOM 700 C C . GLU A 1 92 ? -7.644 -6.315 2.682 1.00 95.69 92 GLU A C 1
ATOM 702 O O . GLU A 1 92 ? -8.229 -6.321 3.772 1.00 95.69 92 GLU A O 1
ATOM 707 N N . LEU A 1 93 ? -6.486 -6.959 2.507 1.00 94.56 93 LEU A N 1
ATOM 708 C CA . LEU A 1 93 ? -5.829 -7.721 3.570 1.00 94.56 93 LEU A CA 1
ATOM 709 C C . LEU A 1 93 ? -5.352 -6.815 4.711 1.00 94.56 93 LEU A C 1
ATOM 711 O O . LEU A 1 93 ? -5.481 -7.181 5.879 1.00 94.56 93 LEU A O 1
ATOM 715 N N . SER A 1 94 ? -4.856 -5.613 4.406 1.00 94.75 94 SER A N 1
ATOM 716 C CA . SER A 1 94 ? -4.475 -4.629 5.422 1.00 94.75 94 SER A CA 1
ATOM 717 C C . SER A 1 94 ? -5.671 -4.220 6.281 1.00 94.75 94 SER A C 1
ATOM 719 O O . SER A 1 94 ? -5.559 -4.192 7.506 1.00 94.75 94 SER A O 1
ATOM 721 N N . LEU A 1 95 ? -6.823 -3.934 5.664 1.00 96.69 95 LEU A N 1
ATOM 722 C CA . LEU A 1 95 ? -8.061 -3.602 6.375 1.00 96.69 95 LEU A CA 1
ATOM 723 C C . LEU A 1 95 ? -8.552 -4.779 7.222 1.00 96.69 95 LEU A C 1
ATOM 725 O O . LEU A 1 95 ? -8.896 -4.587 8.388 1.00 96.69 95 LEU A O 1
ATOM 729 N N . LYS A 1 96 ? -8.513 -6.002 6.684 1.00 96.62 96 LYS A N 1
ATOM 730 C CA . LYS A 1 96 ? -8.865 -7.215 7.432 1.00 96.62 96 LYS A CA 1
ATOM 731 C C . LYS A 1 96 ? -7.982 -7.400 8.670 1.00 96.62 96 LYS A C 1
ATOM 733 O O . LYS A 1 96 ? -8.511 -7.580 9.763 1.00 96.62 96 LYS A O 1
ATOM 738 N N . ASN A 1 97 ? -6.661 -7.302 8.522 1.00 95.94 97 ASN A N 1
ATOM 739 C CA . ASN A 1 97 ? -5.714 -7.462 9.630 1.00 95.94 97 ASN A CA 1
ATOM 740 C C . ASN A 1 97 ? -5.896 -6.374 10.697 1.00 95.94 97 ASN A C 1
ATOM 742 O O . ASN A 1 97 ? -5.847 -6.650 11.893 1.00 95.94 97 ASN A O 1
ATOM 746 N N . LYS A 1 98 ? -6.140 -5.131 10.270 1.00 97.00 98 LYS A N 1
ATOM 747 C CA . LYS A 1 98 ? -6.438 -4.009 11.167 1.00 97.00 98 LYS A CA 1
ATOM 748 C C . LYS A 1 98 ? -7.701 -4.254 11.992 1.00 97.00 98 LYS A C 1
ATOM 750 O O . LYS A 1 98 ? -7.690 -4.006 13.191 1.00 97.00 98 LYS A O 1
ATOM 755 N N . LEU A 1 99 ? -8.764 -4.774 11.380 1.00 98.19 99 LEU A N 1
ATOM 756 C CA . LEU A 1 99 ? -10.001 -5.108 12.092 1.00 98.19 99 LEU A CA 1
ATOM 757 C C . LEU A 1 99 ? -9.810 -6.273 13.072 1.00 98.19 99 LEU A C 1
ATOM 759 O O . LEU A 1 99 ? -10.266 -6.176 14.205 1.00 98.19 99 LEU A O 1
ATOM 763 N N . GLN A 1 100 ? -9.050 -7.306 12.695 1.00 98.06 100 GLN A N 1
ATOM 764 C CA . GLN A 1 100 ? -8.676 -8.388 13.618 1.00 98.06 100 GLN A CA 1
ATOM 765 C C . GLN A 1 100 ? -7.876 -7.875 14.823 1.00 98.06 100 GLN A C 1
ATOM 767 O O . GLN A 1 100 ? -8.070 -8.339 15.945 1.00 98.06 100 GLN A O 1
ATOM 772 N N . LEU A 1 101 ? -6.987 -6.899 14.614 1.00 97.50 101 LEU A N 1
ATOM 773 C CA . LEU A 1 101 ? -6.277 -6.245 15.711 1.00 97.50 101 LEU A CA 1
ATOM 774 C C . LEU A 1 101 ? -7.243 -5.476 16.620 1.00 97.50 101 LEU A C 1
ATOM 776 O O . LEU A 1 101 ? -7.094 -5.533 17.836 1.00 97.50 101 LEU A O 1
ATOM 780 N N . VAL A 1 102 ? -8.240 -4.789 16.057 1.00 98.25 102 VAL A N 1
ATOM 781 C CA . VAL A 1 102 ? -9.275 -4.116 16.858 1.00 98.25 102 VAL A CA 1
ATOM 782 C C . VAL A 1 102 ? -10.066 -5.126 17.688 1.00 98.25 102 VAL A C 1
ATOM 784 O O . VAL A 1 102 ? -10.244 -4.886 18.877 1.00 98.25 102 VAL A O 1
ATOM 787 N N . ASP A 1 103 ? -10.455 -6.274 17.120 1.00 98.00 103 ASP A N 1
ATOM 788 C CA . ASP A 1 103 ? -11.113 -7.357 17.869 1.00 98.00 103 ASP A CA 1
ATOM 789 C C . ASP A 1 103 ? -10.251 -7.825 19.056 1.00 98.00 103 ASP A C 1
ATOM 791 O O . ASP A 1 103 ? -10.734 -7.930 20.186 1.00 98.00 103 ASP A O 1
ATOM 795 N N . ALA A 1 104 ? -8.959 -8.070 18.814 1.00 97.69 104 ALA A N 1
ATOM 796 C CA . ALA A 1 104 ? -8.025 -8.519 19.842 1.00 97.69 104 ALA A CA 1
ATOM 797 C C . ALA A 1 104 ? -7.816 -7.467 20.943 1.00 97.69 104 ALA A C 1
ATOM 799 O O . ALA A 1 104 ? -7.779 -7.810 22.125 1.00 97.69 104 ALA A O 1
ATOM 800 N N . LEU A 1 105 ? -7.711 -6.187 20.573 1.00 96.75 105 LEU A N 1
ATOM 801 C CA . LEU A 1 105 ? -7.574 -5.084 21.523 1.00 96.75 105 LEU A CA 1
ATOM 802 C C . LEU A 1 105 ? -8.850 -4.885 22.345 1.00 96.75 105 LEU A C 1
ATOM 804 O O . LEU A 1 105 ? -8.768 -4.727 23.559 1.00 96.75 105 LEU A O 1
ATOM 808 N N . GLU A 1 106 ? -10.029 -4.935 21.724 1.00 96.25 106 GLU A N 1
ATOM 809 C CA . GLU A 1 106 ? -11.302 -4.854 22.445 1.00 96.25 106 GLU A CA 1
ATOM 810 C C . GLU A 1 106 ? -11.445 -6.002 23.453 1.00 96.25 106 GLU A C 1
ATOM 812 O O . GLU A 1 106 ? -11.832 -5.764 24.599 1.00 96.25 106 GLU A O 1
ATOM 817 N N . ALA A 1 107 ? -11.093 -7.232 23.064 1.00 95.44 107 ALA A N 1
ATOM 818 C CA . ALA A 1 107 ? -11.087 -8.381 23.968 1.00 95.44 107 ALA A CA 1
ATOM 819 C C . ALA A 1 107 ? -10.084 -8.203 25.120 1.00 95.44 107 ALA A C 1
ATOM 821 O O . ALA A 1 107 ? -10.416 -8.479 26.272 1.00 95.44 107 ALA A O 1
ATOM 822 N N . PHE A 1 108 ? -8.884 -7.696 24.826 1.00 93.81 108 PHE A N 1
ATOM 823 C CA . PHE A 1 108 ? -7.852 -7.412 25.822 1.00 93.81 108 PHE A CA 1
ATOM 824 C C . PHE A 1 108 ? -8.316 -6.381 26.860 1.00 93.81 108 PHE A C 1
ATOM 826 O O . PHE A 1 108 ? -8.225 -6.638 28.058 1.00 93.81 108 PHE A O 1
ATOM 833 N N . PHE A 1 109 ? -8.879 -5.253 26.418 1.00 93.19 109 PHE A N 1
ATOM 834 C CA . PHE A 1 109 ? -9.371 -4.206 27.316 1.00 93.19 109 PHE A CA 1
ATOM 835 C C . PHE A 1 109 ? -10.595 -4.644 28.128 1.00 93.19 109 PHE A C 1
ATOM 837 O O . PHE A 1 109 ? -10.700 -4.301 29.303 1.00 93.19 109 PHE A O 1
ATOM 844 N N . ARG A 1 110 ? -11.497 -5.447 27.547 1.00 91.50 110 ARG A N 1
ATOM 845 C CA . ARG A 1 110 ? -12.652 -6.011 28.272 1.00 91.50 110 ARG A CA 1
ATOM 846 C C . ARG A 1 110 ? -12.278 -7.131 29.239 1.00 91.50 110 ARG A C 1
ATOM 848 O O . ARG A 1 110 ? -13.042 -7.406 3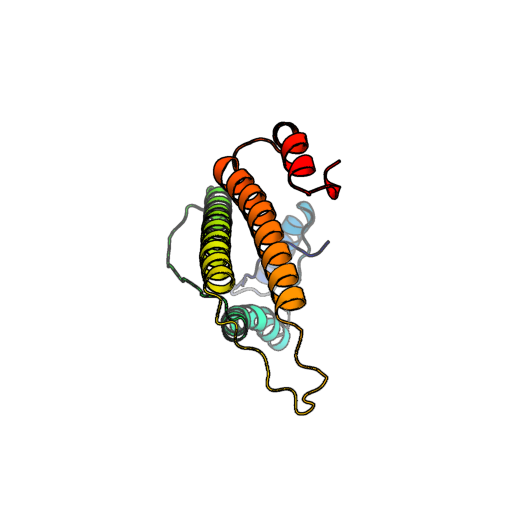0.157 1.00 91.50 110 ARG A O 1
ATOM 855 N N . GLY A 1 111 ? -11.131 -7.779 29.042 1.00 86.88 111 GLY A N 1
ATOM 856 C CA . GLY A 1 111 ? -10.663 -8.878 29.886 1.00 86.88 111 GLY A CA 1
ATOM 857 C C . GLY A 1 111 ? -10.302 -8.469 31.319 1.00 86.88 111 GLY A C 1
ATOM 858 O O . GLY A 1 111 ? -10.144 -9.344 32.166 1.00 86.88 111 GLY A O 1
ATOM 859 N N . GLY A 1 112 ? -10.161 -7.169 31.608 1.00 77.88 112 GLY A N 1
ATOM 860 C CA . GLY A 1 112 ? -9.984 -6.610 32.958 1.00 77.88 112 GLY A CA 1
ATOM 861 C C . GLY A 1 112 ? -8.611 -6.838 33.610 1.00 77.88 112 GLY A C 1
ATOM 862 O O . GLY A 1 112 ? -8.159 -6.001 34.383 1.00 77.88 112 GLY A O 1
ATOM 863 N N . ASN A 1 113 ? -7.901 -7.920 33.279 1.00 75.31 113 ASN A N 1
ATOM 864 C CA . ASN A 1 113 ? -6.577 -8.229 33.830 1.00 75.31 113 ASN A CA 1
ATOM 865 C C . ASN A 1 113 ? -5.451 -7.566 33.019 1.00 75.31 113 ASN A C 1
ATOM 867 O O . ASN A 1 113 ? -4.622 -8.241 32.401 1.00 75.31 113 ASN A O 1
ATOM 871 N N . LEU A 1 114 ? -5.463 -6.234 32.969 1.00 83.31 114 LEU A N 1
ATOM 872 C CA . LEU A 1 114 ? -4.448 -5.479 32.245 1.00 83.31 114 LEU A CA 1
ATOM 873 C C . LEU A 1 114 ? -3.086 -5.616 32.947 1.00 83.31 114 LEU A C 1
ATOM 875 O O . LEU A 1 114 ? -2.991 -5.342 34.144 1.00 83.31 114 LEU A O 1
ATOM 879 N N . PRO A 1 115 ? -2.019 -6.017 32.230 1.00 76.88 115 PRO A N 1
ATOM 880 C CA . PRO A 1 115 ? -0.680 -6.110 32.788 1.00 76.88 115 PRO A CA 1
ATOM 881 C C . PRO A 1 115 ? -0.147 -4.698 33.045 1.00 76.88 115 PRO A C 1
ATOM 883 O O . PRO A 1 115 ? 0.427 -4.058 32.164 1.00 76.88 115 PRO A O 1
ATOM 886 N N . LEU A 1 116 ? -0.365 -4.197 34.257 1.00 75.19 116 LEU A N 1
ATOM 887 C CA . LEU A 1 116 ? 0.236 -2.953 34.715 1.00 75.19 116 LEU A CA 1
ATOM 888 C C . LEU A 1 116 ? 1.740 -3.182 34.915 1.00 75.19 116 LEU A C 1
ATOM 890 O O . LEU A 1 116 ? 2.164 -4.209 35.453 1.00 75.19 116 LEU A O 1
ATOM 894 N N . GLY A 1 117 ? 2.556 -2.236 34.451 1.00 68.50 117 GLY A N 1
ATOM 895 C CA . GLY A 1 117 ? 3.988 -2.249 34.735 1.00 68.50 117 GLY A CA 1
ATOM 896 C C . GLY A 1 117 ? 4.223 -2.183 36.244 1.00 68.50 117 GLY A C 1
ATOM 897 O O . GLY A 1 117 ? 3.472 -1.525 36.960 1.00 68.50 117 GLY A O 1
ATOM 898 N N . LYS A 1 118 ? 5.261 -2.868 36.735 1.00 62.50 118 LYS A N 1
ATOM 899 C CA . LYS A 1 118 ? 5.697 -2.697 38.123 1.00 62.50 118 LYS A CA 1
ATOM 900 C C . LYS A 1 118 ? 6.248 -1.280 38.267 1.00 62.50 118 LYS A C 1
ATOM 902 O O . LYS A 1 118 ? 7.276 -0.976 37.668 1.00 62.50 118 LYS A O 1
ATOM 907 N N . THR A 1 119 ? 5.561 -0.430 39.015 1.00 60.06 119 THR A N 1
ATOM 908 C CA . THR A 1 119 ? 6.118 0.829 39.510 1.00 60.06 119 THR A CA 1
ATOM 909 C C . THR A 1 119 ? 6.811 0.542 40.839 1.00 60.06 119 THR A C 1
ATOM 911 O O . THR A 1 119 ? 6.237 -0.118 41.705 1.00 60.06 119 THR A O 1
ATOM 914 N N . ASP A 1 120 ? 8.058 0.996 40.994 1.00 55.88 120 ASP A N 1
ATOM 915 C CA . ASP A 1 120 ? 8.815 0.838 42.248 1.00 55.88 120 ASP A CA 1
ATOM 916 C C . ASP A 1 120 ? 8.249 1.722 43.381 1.00 55.88 120 ASP A C 1
ATOM 918 O O . ASP A 1 120 ? 8.556 1.501 44.552 1.00 55.88 120 ASP A O 1
ATOM 922 N N . ASP A 1 121 ? 7.367 2.672 43.046 1.00 60.72 121 ASP A N 1
ATOM 923 C CA . ASP A 1 121 ? 6.664 3.540 43.986 1.00 60.72 121 ASP A CA 1
ATOM 924 C C . ASP A 1 121 ? 5.191 3.125 44.151 1.00 60.72 121 ASP A C 1
ATOM 926 O O . ASP A 1 121 ? 4.388 3.166 43.213 1.00 60.72 121 ASP A O 1
ATOM 930 N N . ALA A 1 122 ? 4.802 2.765 45.379 1.00 57.22 122 ALA A N 1
ATOM 931 C CA . ALA A 1 122 ? 3.427 2.387 45.730 1.00 57.22 122 ALA A CA 1
ATOM 932 C C . ALA A 1 122 ? 2.412 3.541 45.560 1.00 57.22 122 ALA A C 1
ATOM 934 O O . ALA A 1 122 ? 1.208 3.296 45.505 1.00 57.22 122 ALA A O 1
ATOM 935 N N . ASN A 1 123 ? 2.897 4.783 45.444 1.00 59.06 123 ASN A N 1
ATOM 936 C CA . ASN A 1 123 ? 2.092 5.982 45.197 1.00 59.06 123 ASN A CA 1
ATOM 937 C C . ASN A 1 123 ? 1.809 6.247 43.704 1.00 59.06 123 ASN A C 1
ATOM 939 O O . ASN A 1 123 ? 1.012 7.130 43.399 1.00 59.06 123 ASN A O 1
ATOM 943 N N . GLU A 1 124 ? 2.431 5.507 42.777 1.00 58.44 124 GLU A N 1
ATOM 944 C CA . GLU A 1 124 ? 2.210 5.648 41.326 1.00 58.44 124 GLU A CA 1
ATOM 945 C C . GLU A 1 124 ? 1.224 4.621 40.748 1.00 58.44 124 GLU A C 1
ATOM 947 O O . GLU A 1 124 ? 0.942 4.645 39.550 1.00 58.44 124 GLU A O 1
ATOM 952 N N . ILE A 1 125 ? 0.669 3.729 41.578 1.00 61.06 125 ILE A N 1
ATOM 953 C CA . ILE A 1 125 ? -0.343 2.764 41.138 1.00 61.06 125 ILE A CA 1
ATOM 954 C C . ILE A 1 125 ? -1.627 3.544 40.798 1.00 61.06 125 ILE A C 1
ATOM 956 O O . I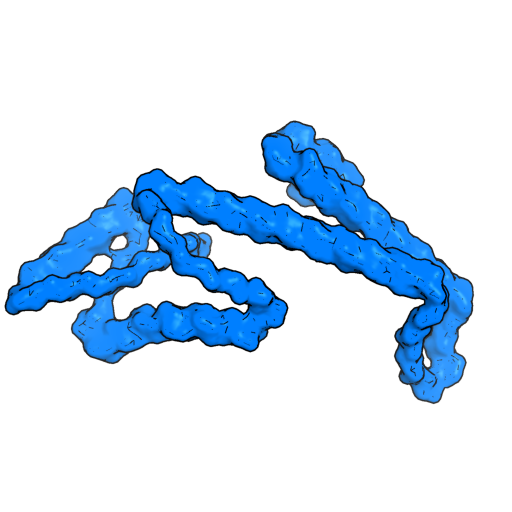LE A 1 125 ? -2.220 4.143 41.701 1.00 61.06 125 ILE A O 1
ATOM 960 N N . PRO A 1 126 ? -2.087 3.560 39.529 1.00 65.38 126 PRO A N 1
ATOM 961 C CA . PRO A 1 126 ? -3.317 4.253 39.161 1.00 65.38 126 PRO A CA 1
ATOM 962 C C . PRO A 1 126 ? -4.496 3.708 39.971 1.00 65.38 126 PRO A C 1
ATOM 964 O O . PRO A 1 126 ? -4.611 2.493 40.152 1.00 65.38 126 PRO A O 1
ATOM 967 N N . SER A 1 127 ? -5.388 4.587 40.439 1.00 70.31 127 SER A N 1
ATOM 968 C CA . SER A 1 127 ? -6.617 4.132 41.093 1.00 70.31 127 SER A CA 1
ATOM 969 C C . SER A 1 127 ? -7.436 3.267 40.128 1.00 70.31 127 SER A C 1
ATOM 971 O O . SER A 1 127 ? -7.413 3.484 38.914 1.00 70.31 127 SER A O 1
ATOM 973 N N . ALA A 1 128 ? -8.170 2.286 40.663 1.00 74.75 128 ALA A N 1
ATOM 974 C CA . ALA A 1 128 ? -9.024 1.409 39.858 1.00 74.75 128 ALA A CA 1
ATOM 975 C C . ALA A 1 128 ? -10.002 2.212 38.978 1.00 74.75 128 ALA A C 1
ATOM 977 O O . ALA A 1 128 ? -10.176 1.899 37.807 1.00 74.75 128 ALA A O 1
ATOM 978 N N . GLU A 1 129 ? -10.534 3.311 39.514 1.00 74.44 129 GLU A N 1
ATOM 979 C CA . GLU A 1 129 ? -11.415 4.246 38.809 1.00 74.44 129 GLU A CA 1
ATOM 980 C C . GLU A 1 129 ? -10.723 4.929 37.614 1.00 74.44 129 GLU A C 1
ATOM 982 O O . GLU A 1 129 ? -11.253 4.935 36.505 1.00 74.44 129 GLU A O 1
ATOM 987 N N . LEU A 1 130 ? -9.489 5.427 37.786 1.00 77.25 130 LEU A N 1
ATOM 988 C CA . LEU A 1 130 ? -8.723 6.016 36.680 1.00 77.25 130 LEU A CA 1
ATOM 989 C C . LEU A 1 130 ? -8.388 4.981 35.601 1.00 77.25 130 LEU A C 1
ATOM 991 O O . LEU A 1 130 ? -8.342 5.317 34.416 1.00 77.25 130 LEU A O 1
ATOM 995 N N . LEU A 1 131 ? -8.128 3.731 35.993 1.00 82.69 131 LEU A N 1
ATOM 996 C CA . LEU A 1 131 ? -7.879 2.650 35.044 1.00 82.69 131 LEU A CA 1
ATOM 997 C C . LEU A 1 131 ? -9.145 2.315 34.243 1.00 82.69 131 LEU A C 1
ATOM 999 O O . LEU A 1 131 ? -9.065 2.195 33.020 1.00 82.69 131 LEU A O 1
ATOM 1003 N N . GLU A 1 132 ? -10.299 2.220 34.903 1.00 85.00 132 GLU A N 1
ATOM 1004 C CA . GLU A 1 132 ? -11.597 1.987 34.260 1.00 85.00 132 GLU A CA 1
ATOM 1005 C C . GLU A 1 132 ? -11.945 3.092 33.252 1.00 85.00 132 GLU A C 1
ATOM 1007 O O . GLU A 1 132 ? -12.283 2.793 32.103 1.00 85.00 132 GLU A O 1
ATOM 1012 N N . ASP A 1 133 ? -11.751 4.362 33.613 1.00 89.56 133 ASP A N 1
ATOM 1013 C CA . ASP A 1 133 ? -11.966 5.495 32.707 1.00 89.56 133 ASP A CA 1
ATOM 1014 C C . ASP A 1 133 ? -11.083 5.416 31.453 1.00 89.56 133 ASP A C 1
ATOM 1016 O O . ASP A 1 133 ? -11.532 5.678 30.329 1.00 89.56 133 ASP A O 1
ATOM 1020 N N . ARG A 1 134 ? -9.809 5.036 31.613 1.00 90.25 134 ARG A N 1
ATOM 1021 C CA . ARG A 1 134 ? -8.878 4.870 30.485 1.00 90.25 134 ARG A CA 1
ATOM 1022 C C . ARG A 1 134 ? -9.267 3.698 29.594 1.00 90.25 134 ARG A C 1
ATOM 1024 O O . ARG A 1 134 ? -9.182 3.823 28.371 1.00 90.25 134 ARG A O 1
ATOM 1031 N N . VAL A 1 135 ? -9.721 2.594 30.183 1.00 92.56 135 VAL A N 1
ATOM 1032 C CA . VAL A 1 135 ? -10.263 1.449 29.443 1.00 92.56 135 VAL A CA 1
ATOM 1033 C C . VAL A 1 135 ? -11.472 1.875 28.620 1.00 92.56 135 VAL A C 1
ATOM 1035 O O . VAL A 1 135 ? -11.524 1.590 27.423 1.00 92.56 135 VAL A O 1
ATOM 1038 N N . GLN A 1 136 ? -12.402 2.626 29.210 1.00 94.31 136 GLN A N 1
ATOM 1039 C CA . GLN A 1 136 ? -13.582 3.101 28.496 1.00 94.31 136 GLN A CA 1
ATOM 1040 C C . GLN A 1 136 ? -13.210 4.042 27.339 1.00 94.31 136 GLN A C 1
ATOM 1042 O O . GLN A 1 136 ? -13.723 3.891 26.229 1.00 94.31 136 GLN A O 1
ATOM 1047 N N . GLN A 1 137 ? -12.266 4.965 27.550 1.00 95.44 137 GLN A N 1
ATOM 1048 C CA . GLN A 1 137 ? -11.748 5.837 26.487 1.00 95.44 137 GLN A CA 1
ATOM 1049 C C . GLN A 1 137 ? -11.108 5.038 25.342 1.00 95.44 137 GLN A C 1
ATOM 1051 O O . GLN A 1 137 ? -11.334 5.350 24.168 1.00 95.44 137 GLN A O 1
ATOM 1056 N N . ALA A 1 138 ? -10.328 4.001 25.665 1.00 96.00 138 ALA A N 1
ATOM 1057 C CA . ALA A 1 138 ? -9.713 3.126 24.672 1.00 96.00 138 ALA A CA 1
ATOM 1058 C C . ALA A 1 138 ? -10.771 2.368 23.857 1.00 96.00 138 ALA A C 1
ATOM 1060 O O . ALA A 1 138 ? -10.694 2.343 22.629 1.00 96.00 138 ALA A O 1
ATOM 1061 N N . LEU A 1 139 ? -11.795 1.816 24.514 1.00 97.00 139 LEU A N 1
ATOM 1062 C CA . LEU A 1 139 ? -12.898 1.117 23.850 1.00 97.00 139 LEU A CA 1
ATOM 1063 C C . LEU A 1 139 ? -13.702 2.043 22.921 1.00 97.00 139 LEU A C 1
ATOM 1065 O O . LEU A 1 139 ? -14.012 1.657 21.794 1.00 97.00 139 LEU A O 1
ATOM 1069 N N . GLU A 1 140 ? -13.982 3.282 23.331 1.00 97.19 140 GLU A N 1
ATOM 1070 C CA . GLU A 1 140 ? -14.664 4.263 22.471 1.00 97.19 140 GLU A CA 1
ATOM 1071 C C . GLU A 1 140 ? -13.807 4.705 21.275 1.00 97.19 140 GLU A C 1
ATOM 1073 O O . GLU A 1 140 ? -14.319 4.964 20.180 1.00 97.19 140 GLU A O 1
ATOM 1078 N N . LEU A 1 141 ? -12.482 4.783 21.436 1.00 97.00 141 LEU A N 1
ATOM 1079 C CA . LEU A 1 141 ? -11.581 5.004 20.306 1.00 97.00 141 LEU A CA 1
ATOM 1080 C C . LEU A 1 141 ? -11.614 3.821 19.331 1.00 97.00 141 LEU A C 1
ATOM 1082 O O . LEU A 1 141 ? -11.787 4.034 18.130 1.00 97.00 141 LEU A O 1
ATOM 1086 N N . LEU A 1 142 ? -11.494 2.591 19.837 1.00 97.88 142 LEU A N 1
ATOM 1087 C CA . LEU A 1 142 ? -11.523 1.371 19.026 1.00 97.88 142 LEU A CA 1
ATOM 1088 C C . LEU A 1 142 ? -12.827 1.254 18.233 1.00 97.88 142 LEU A C 1
ATOM 1090 O O . LEU A 1 142 ? -12.783 0.999 17.032 1.00 97.88 142 LEU A O 1
ATOM 1094 N N . LYS A 1 143 ? -13.968 1.569 18.852 1.00 97.62 143 LYS A N 1
ATOM 1095 C CA . LYS A 1 143 ? -15.279 1.597 18.190 1.00 97.62 143 LYS A CA 1
ATOM 1096 C C . LYS A 1 143 ? -15.326 2.570 17.007 1.00 97.62 143 LYS A C 1
ATOM 1098 O O . LYS A 1 143 ? -15.819 2.219 15.935 1.00 97.62 143 LYS A O 1
ATOM 1103 N N . ARG A 1 144 ? -14.794 3.788 17.171 1.00 96.62 144 ARG A N 1
ATOM 1104 C CA . ARG A 1 144 ? -14.728 4.788 16.087 1.00 96.62 144 ARG A CA 1
ATOM 1105 C C . ARG A 1 144 ? -13.801 4.342 14.958 1.00 96.62 144 ARG A C 1
ATOM 1107 O O . ARG A 1 144 ? -14.147 4.471 13.785 1.00 96.62 144 ARG A O 1
ATOM 1114 N N . VAL A 1 145 ? -12.640 3.792 15.308 1.00 97.00 145 VAL A N 1
ATOM 1115 C CA . VAL A 1 145 ? -11.663 3.268 14.343 1.00 97.00 145 VAL A CA 1
ATOM 1116 C C . VAL A 1 145 ? -12.235 2.077 13.565 1.00 97.00 145 VAL A C 1
ATOM 1118 O O . VAL A 1 145 ? -12.088 2.027 12.344 1.00 97.00 145 VAL A O 1
ATOM 1121 N N . ARG A 1 146 ? -12.948 1.166 14.239 1.00 98.00 146 ARG A N 1
ATOM 1122 C CA . ARG A 1 146 ? -13.667 0.048 13.619 1.00 98.00 146 ARG A CA 1
ATOM 1123 C C . ARG A 1 146 ? -14.662 0.542 12.579 1.00 98.00 146 ARG A C 1
ATOM 1125 O O . ARG A 1 146 ? -14.542 0.163 11.419 1.00 98.00 146 ARG A O 1
ATOM 1132 N N . ALA A 1 147 ? -15.577 1.431 12.972 1.00 97.50 147 ALA A N 1
ATOM 1133 C CA . ALA A 1 147 ? -16.608 1.958 12.077 1.00 97.50 147 ALA A CA 1
ATOM 1134 C C . ALA A 1 147 ? -16.000 2.591 10.815 1.00 97.50 147 ALA A C 1
ATOM 1136 O O . ALA A 1 147 ? -16.483 2.388 9.702 1.00 97.50 147 ALA A O 1
ATOM 1137 N N . ARG A 1 148 ? -14.886 3.311 10.980 1.00 96.31 148 ARG A N 1
ATOM 1138 C CA . ARG A 1 148 ? -14.126 3.899 9.877 1.00 96.31 148 ARG A CA 1
ATOM 1139 C C . ARG A 1 148 ? -13.563 2.843 8.926 1.00 96.31 148 ARG A C 1
ATOM 1141 O O . ARG A 1 148 ? -13.734 2.961 7.715 1.00 96.31 148 ARG A O 1
ATOM 1148 N N . TRP A 1 149 ? -12.860 1.839 9.444 1.00 97.06 149 TRP A N 1
ATOM 1149 C CA . TRP A 1 149 ? -12.230 0.815 8.606 1.00 97.06 149 TRP A CA 1
ATOM 1150 C C . TRP A 1 149 ? -13.237 -0.146 7.976 1.00 97.06 149 TRP A C 1
ATOM 1152 O O . TRP A 1 149 ? -13.022 -0.558 6.839 1.00 97.06 149 TRP A O 1
ATOM 1162 N N . GLU A 1 150 ? -14.342 -0.452 8.655 1.00 97.31 150 GLU A N 1
ATOM 1163 C CA . GLU A 1 150 ? -15.464 -1.204 8.082 1.00 97.31 150 GLU A CA 1
ATOM 1164 C C . GLU A 1 150 ? -16.110 -0.432 6.935 1.00 97.31 150 GLU A C 1
ATOM 1166 O O . GLU A 1 150 ? -16.277 -0.993 5.856 1.00 97.31 150 GLU A O 1
ATOM 1171 N N . PHE A 1 151 ? -16.365 0.870 7.112 1.00 96.94 151 PHE A N 1
ATOM 1172 C CA . PHE A 1 151 ? -16.891 1.707 6.035 1.00 96.94 151 PHE A CA 1
ATOM 1173 C C . PHE A 1 151 ? -15.977 1.688 4.807 1.00 96.94 151 PHE A C 1
ATOM 1175 O O . PHE A 1 151 ? -16.449 1.438 3.702 1.00 96.94 151 PHE A O 1
ATOM 1182 N N . VAL A 1 152 ? -14.669 1.910 4.995 1.00 95.31 152 VAL A N 1
ATOM 1183 C CA . VAL A 1 152 ? -13.708 1.891 3.881 1.00 95.31 152 VAL A CA 1
ATOM 1184 C C . VAL A 1 152 ? -13.693 0.521 3.208 1.00 95.31 152 VAL A C 1
ATOM 1186 O O . VAL A 1 152 ? -13.820 0.463 1.991 1.00 95.31 152 VAL A O 1
ATOM 1189 N N . ARG A 1 153 ? -13.594 -0.574 3.974 1.00 95.69 153 ARG A N 1
ATOM 1190 C CA . ARG A 1 153 ? -13.591 -1.950 3.448 1.00 95.69 153 ARG A CA 1
ATOM 1191 C C . ARG A 1 153 ? -14.839 -2.246 2.615 1.00 95.69 153 ARG A C 1
ATOM 1193 O O . ARG A 1 153 ? -14.723 -2.795 1.525 1.00 95.69 153 ARG A O 1
ATOM 1200 N N . ASP A 1 154 ? -16.011 -1.862 3.109 1.00 95.75 154 ASP A N 1
ATOM 1201 C CA . ASP A 1 154 ? -17.304 -2.201 2.504 1.00 95.75 154 ASP A CA 1
ATOM 1202 C C . ASP A 1 154 ? -17.691 -1.263 1.345 1.00 95.75 154 ASP A C 1
ATOM 1204 O O . ASP A 1 154 ? -18.720 -1.466 0.688 1.00 95.75 154 ASP A O 1
ATOM 1208 N N . ARG A 1 155 ? -16.899 -0.207 1.112 1.00 95.88 155 ARG A N 1
ATOM 1209 C CA . ARG A 1 155 ? -17.136 0.841 0.109 1.00 95.88 155 ARG A CA 1
ATOM 1210 C C . ARG A 1 155 ? -15.873 1.205 -0.678 1.00 95.88 155 ARG A C 1
ATOM 1212 O O . ARG A 1 155 ? -15.786 2.316 -1.189 1.00 95.88 155 ARG A O 1
ATOM 1219 N N . LEU A 1 156 ? -14.917 0.282 -0.817 1.00 93.31 156 LEU A N 1
ATOM 1220 C CA . LEU A 1 156 ? -13.667 0.511 -1.564 1.00 93.31 156 LEU A CA 1
ATOM 1221 C C . LEU A 1 156 ? -13.904 1.014 -2.998 1.00 93.31 156 LEU A C 1
ATOM 1223 O O . LEU A 1 156 ? -13.129 1.821 -3.501 1.00 93.31 156 LEU A O 1
ATOM 1227 N N . ASP A 1 157 ? -14.984 0.559 -3.635 1.00 94.62 157 ASP A N 1
ATOM 1228 C CA . ASP A 1 157 ? -15.363 0.939 -5.001 1.00 94.62 157 ASP A CA 1
ATOM 1229 C C . ASP A 1 157 ? -16.173 2.238 -5.091 1.00 94.62 157 ASP A C 1
ATOM 1231 O O . ASP A 1 157 ? -16.458 2.719 -6.190 1.00 94.62 157 ASP A O 1
ATOM 1235 N N . GLN A 1 158 ? -16.582 2.812 -3.957 1.00 96.06 158 GLN A N 1
ATOM 1236 C CA . GLN A 1 158 ? -17.384 4.027 -3.957 1.00 96.06 158 GLN A CA 1
ATOM 1237 C C . GLN A 1 158 ? -16.506 5.236 -4.321 1.00 96.06 158 GLN A C 1
ATOM 1239 O O . GLN A 1 158 ? -15.480 5.468 -3.676 1.00 96.06 158 GLN A O 1
ATOM 1244 N N . PRO A 1 159 ? -16.906 6.063 -5.306 1.00 96.25 159 PRO A N 1
ATOM 1245 C CA . PRO A 1 159 ? -16.173 7.278 -5.636 1.00 96.25 159 PRO A CA 1
ATOM 1246 C C . PRO A 1 159 ? -16.007 8.189 -4.416 1.00 96.25 159 PRO A C 1
ATOM 1248 O O . PRO A 1 159 ? -16.974 8.469 -3.706 1.00 96.25 159 PRO A O 1
ATOM 1251 N N . LEU A 1 160 ? -14.799 8.730 -4.214 1.00 94.06 160 LEU A N 1
ATOM 1252 C CA . LEU A 1 160 ? -14.490 9.568 -3.048 1.00 94.06 160 LEU A CA 1
ATOM 1253 C C . LEU A 1 160 ? -15.481 10.727 -2.880 1.00 94.06 160 LEU A C 1
ATOM 1255 O O . LEU A 1 160 ? -15.932 10.974 -1.771 1.00 94.06 160 LEU A O 1
ATOM 1259 N N . ARG A 1 161 ? -15.882 11.384 -3.974 1.00 95.38 161 ARG A N 1
ATOM 1260 C CA . ARG A 1 161 ? -16.866 12.484 -3.961 1.00 95.38 161 ARG A CA 1
ATOM 1261 C C . ARG A 1 161 ? -18.214 12.098 -3.325 1.00 95.38 161 ARG A C 1
ATOM 1263 O O . ARG A 1 161 ? -18.881 12.940 -2.744 1.00 95.38 161 ARG A O 1
ATOM 1270 N N . GLU A 1 162 ? -18.620 10.835 -3.449 1.00 96.25 162 GLU A N 1
ATOM 1271 C CA . GLU A 1 162 ? -19.879 10.309 -2.907 1.00 96.25 162 GLU A CA 1
ATOM 1272 C C . GLU A 1 162 ? -19.698 9.812 -1.465 1.00 96.25 162 GLU A C 1
ATOM 1274 O O . GLU A 1 162 ? -20.629 9.867 -0.665 1.00 96.25 162 GLU A O 1
ATOM 1279 N N . ALA A 1 163 ? -18.493 9.352 -1.117 1.00 95.19 163 ALA A N 1
ATOM 1280 C CA . ALA A 1 163 ? -18.143 8.879 0.221 1.00 95.19 163 ALA A CA 1
ATOM 1281 C C . ALA A 1 163 ? -17.655 9.991 1.175 1.00 95.19 163 ALA A C 1
ATOM 1283 O O . ALA A 1 163 ? -17.655 9.791 2.390 1.00 95.19 163 ALA A O 1
ATOM 1284 N N . GLN A 1 164 ? -17.248 11.154 0.655 1.00 95.31 164 GLN A N 1
ATOM 1285 C CA . GLN A 1 164 ? -16.555 12.227 1.383 1.00 95.31 164 GLN A CA 1
ATOM 1286 C C . GLN A 1 164 ? -17.291 12.638 2.659 1.00 95.31 164 GLN A C 1
ATOM 1288 O O . GLN A 1 164 ? -16.693 12.662 3.731 1.00 95.31 164 GLN A O 1
ATOM 1293 N N . HIS A 1 165 ? -18.598 12.891 2.563 1.00 95.38 165 HIS A N 1
ATOM 1294 C CA . HIS A 1 165 ? -19.410 13.299 3.710 1.00 95.38 165 HIS A CA 1
ATOM 1295 C C . HIS A 1 165 ? -19.377 12.268 4.852 1.00 95.38 165 HIS A C 1
ATOM 1297 O O . HIS A 1 165 ? -19.179 12.631 6.011 1.00 95.38 165 HIS A O 1
ATOM 1303 N N . TYR A 1 166 ? -19.502 10.981 4.522 1.00 94.94 166 TYR A N 1
ATOM 1304 C CA . TYR A 1 166 ? -19.441 9.893 5.499 1.00 94.94 166 TYR A CA 1
ATOM 1305 C C . TYR A 1 166 ? -18.041 9.755 6.105 1.00 94.94 166 TYR A C 1
ATOM 1307 O O . TYR A 1 166 ? -17.899 9.575 7.312 1.00 94.94 166 TYR A O 1
ATOM 1315 N N . LEU A 1 167 ? -16.991 9.883 5.290 1.00 94.62 167 LEU A N 1
ATOM 1316 C CA . LEU A 1 167 ? -15.608 9.802 5.762 1.00 94.62 167 LEU A CA 1
ATOM 1317 C C . LEU A 1 167 ? -15.262 10.947 6.722 1.00 94.62 167 LEU A C 1
ATOM 1319 O O . LEU A 1 167 ? -14.606 10.705 7.736 1.00 94.62 167 LEU A O 1
ATOM 1323 N N . VAL A 1 168 ? -15.748 12.163 6.456 1.00 95.44 168 VAL A N 1
ATOM 1324 C CA . VAL A 1 168 ? -15.609 13.303 7.374 1.00 95.44 168 VAL A CA 1
ATOM 1325 C C . VAL A 1 168 ? -16.298 13.004 8.709 1.00 95.44 168 VAL A C 1
ATOM 1327 O O . VAL A 1 168 ? -15.675 13.166 9.755 1.00 95.44 168 VAL A O 1
ATOM 1330 N N . GLN A 1 169 ? -17.527 12.472 8.700 1.00 94.81 169 GLN A N 1
ATOM 1331 C CA . GLN A 1 169 ? -18.231 12.055 9.927 1.00 94.81 169 GLN A CA 1
ATOM 1332 C C . GLN A 1 169 ? -17.503 10.944 10.697 1.00 94.81 169 GLN A C 1
ATOM 1334 O O . GLN A 1 169 ? -17.587 10.870 11.921 1.00 94.81 169 GLN A O 1
ATOM 1339 N N . LEU A 1 170 ? -16.754 10.095 9.992 1.00 95.44 170 LEU A N 1
ATOM 1340 C CA . LEU A 1 170 ? -15.921 9.044 10.575 1.00 95.44 170 LEU A CA 1
ATOM 1341 C C . LEU A 1 170 ? -14.539 9.557 11.028 1.00 95.44 170 LEU A C 1
ATOM 1343 O O . LEU A 1 170 ? -13.696 8.757 11.443 1.00 95.44 170 LEU A O 1
ATOM 1347 N N . GLY A 1 171 ? -14.301 10.874 10.994 1.00 92.00 171 GLY A N 1
ATOM 1348 C CA . GLY A 1 171 ? -13.112 11.553 11.517 1.00 92.00 171 GLY A CA 1
ATOM 1349 C C . GLY A 1 171 ? -11.943 11.649 10.532 1.00 92.00 171 GLY A C 1
ATOM 1350 O O . GLY A 1 171 ? -10.784 11.611 10.950 1.00 92.00 171 GLY A O 1
ATOM 1351 N N . TYR A 1 172 ? -12.227 11.707 9.230 1.00 91.81 172 TYR A N 1
ATOM 1352 C CA . TYR A 1 172 ? -11.275 12.157 8.211 1.00 91.81 172 TYR A CA 1
ATOM 1353 C C . TYR A 1 172 ? -11.514 13.638 7.880 1.00 91.81 172 TYR A C 1
ATOM 1355 O O . TYR A 1 172 ? -11.862 13.974 6.751 1.00 91.81 172 TYR A O 1
ATOM 1363 N N . GLU A 1 173 ? -11.345 14.539 8.855 1.00 92.81 173 GLU A N 1
ATOM 1364 C CA . GLU A 1 173 ? -11.687 15.961 8.667 1.00 92.81 173 GLU A CA 1
ATOM 1365 C C . GLU A 1 173 ? -10.852 16.650 7.580 1.00 92.81 173 GLU A C 1
ATOM 1367 O O . GLU A 1 173 ? -11.316 17.603 6.969 1.00 92.81 173 GLU A O 1
ATOM 1372 N N . ALA A 1 174 ? -9.657 16.135 7.275 1.00 91.69 174 ALA A N 1
ATOM 1373 C CA . ALA A 1 174 ? -8.813 16.640 6.188 1.00 91.69 174 ALA A CA 1
ATOM 1374 C C . ALA A 1 174 ? -9.434 16.479 4.785 1.00 91.69 174 ALA A C 1
ATOM 1376 O O . ALA A 1 174 ? -8.877 16.983 3.813 1.00 91.69 174 ALA A O 1
ATOM 1377 N N . LEU A 1 175 ? -10.541 15.738 4.668 1.00 88.75 175 LEU A N 1
ATOM 1378 C CA . LEU A 1 175 ? -11.311 15.608 3.435 1.00 88.75 175 LEU A CA 1
ATOM 1379 C C . LEU A 1 175 ? -12.426 16.654 3.307 1.00 88.75 175 LEU A C 1
ATOM 1381 O O . LEU A 1 175 ? -13.082 16.646 2.273 1.00 88.75 175 LEU A O 1
ATOM 1385 N N . ALA A 1 176 ? -12.700 17.475 4.325 1.00 85.19 176 ALA A N 1
ATOM 1386 C CA . ALA A 1 176 ? -13.703 18.544 4.252 1.00 85.19 176 ALA A CA 1
ATOM 1387 C C . ALA A 1 176 ? -13.200 19.719 3.400 1.00 85.19 176 ALA A C 1
ATOM 1389 O O . ALA A 1 176 ? -14.012 20.221 2.592 1.00 85.19 176 ALA A O 1
#

Secondary structure (DSSP, 8-state):
---S---------S-HHHHHHHHHHHHHHHHTTT-------SHHHHHHHHHHHHHHHHHHHHS------------GGGHHHHHHHHHHHHHHHHHHHHHHHHHHHHHHHHT--------SSTT-S--HHHHHHHHHHHHHHHHHHHHHHHHHHHTTTS-HHHHHHHHHHTT-GGG-